Protein AF-A0A3C1FNJ9-F1 (afdb_monomer_lite)

pLDDT: mean 80.09, std 10.72, range [46.97, 94.06]

Radius of gyration: 18.0 Å; chains: 1; bounding box: 46×38×54 Å

Structure (mmCIF, N/CA/C/O backbone):
data_AF-A0A3C1FNJ9-F1
#
_entry.id   AF-A0A3C1FNJ9-F1
#
loop_
_atom_site.group_PDB
_atom_site.id
_atom_site.type_symbol
_atom_site.label_atom_id
_atom_site.label_alt_id
_atom_site.label_comp_id
_atom_site.label_asym_id
_atom_site.label_entity_id
_atom_site.label_seq_id
_atom_site.pdbx_PDB_ins_code
_atom_site.Cartn_x
_atom_site.Cartn_y
_atom_site.Cartn_z
_atom_site.occupancy
_atom_site.B_iso_or_equiv
_atom_site.auth_seq_id
_atom_site.auth_comp_id
_atom_site.auth_asym_id
_atom_site.auth_atom_id
_atom_site.pdbx_PDB_model_num
ATOM 1 N N . ASP A 1 1 ? 13.141 11.081 -22.557 1.00 70.12 1 ASP A N 1
ATOM 2 C CA . ASP A 1 1 ? 14.450 10.919 -21.902 1.00 70.12 1 ASP A CA 1
ATOM 3 C C . ASP A 1 1 ? 14.403 9.654 -21.043 1.00 70.12 1 ASP A C 1
ATOM 5 O O . ASP A 1 1 ? 13.580 9.603 -20.128 1.00 70.12 1 ASP A O 1
ATOM 9 N N . PRO A 1 2 ? 15.167 8.597 -21.376 1.00 74.94 2 PRO A N 1
ATOM 10 C CA . PRO A 1 2 ? 15.097 7.302 -20.689 1.00 74.94 2 PRO A CA 1
ATOM 11 C C . PRO A 1 2 ? 15.441 7.380 -19.192 1.00 74.94 2 PRO A C 1
ATOM 13 O O . PRO A 1 2 ? 14.925 6.586 -18.405 1.00 74.94 2 PRO A O 1
ATOM 16 N N . ALA A 1 3 ? 16.253 8.355 -18.766 1.00 77.62 3 ALA A N 1
ATOM 17 C CA . ALA A 1 3 ? 16.562 8.561 -17.350 1.00 77.62 3 ALA A CA 1
ATOM 18 C C . ALA A 1 3 ? 15.344 9.073 -16.560 1.00 77.62 3 ALA A C 1
ATOM 20 O O . ALA A 1 3 ? 15.043 8.562 -15.481 1.00 77.62 3 ALA A O 1
ATOM 21 N N . LEU A 1 4 ? 14.601 10.029 -17.129 1.00 80.44 4 LEU A N 1
ATOM 22 C CA . LEU A 1 4 ? 13.377 10.570 -16.531 1.00 80.44 4 LEU A CA 1
ATOM 23 C C . LEU A 1 4 ? 12.294 9.490 -16.397 1.00 80.44 4 LEU A C 1
ATOM 25 O O . LEU A 1 4 ? 11.646 9.380 -15.360 1.00 80.44 4 LEU A O 1
ATOM 29 N N . GLN A 1 5 ? 12.132 8.655 -17.424 1.00 78.00 5 GLN A N 1
ATOM 30 C CA . GLN A 1 5 ? 11.171 7.549 -17.415 1.00 78.00 5 GLN A CA 1
ATOM 31 C C . GLN A 1 5 ? 11.453 6.550 -16.285 1.00 78.00 5 GLN A C 1
ATOM 33 O O . GLN A 1 5 ? 10.527 6.157 -15.577 1.00 78.00 5 GLN A O 1
ATOM 38 N N . ARG A 1 6 ? 12.723 6.182 -16.069 1.00 76.31 6 ARG A N 1
ATOM 39 C CA . ARG A 1 6 ? 13.130 5.282 -14.977 1.00 76.31 6 ARG A CA 1
ATOM 40 C C . ARG A 1 6 ? 12.857 5.877 -13.595 1.00 76.31 6 ARG A C 1
ATOM 42 O O . ARG A 1 6 ? 12.367 5.171 -12.721 1.00 76.31 6 ARG A O 1
ATOM 49 N N . GLN A 1 7 ? 13.121 7.169 -13.398 1.00 80.12 7 GLN A N 1
ATOM 50 C CA . GLN A 1 7 ? 12.848 7.841 -12.120 1.00 80.12 7 GLN A CA 1
ATOM 51 C C . GLN A 1 7 ? 11.350 7.879 -11.799 1.00 80.12 7 GLN A C 1
ATOM 53 O O . GLN A 1 7 ? 10.950 7.559 -10.681 1.00 80.12 7 GLN A O 1
ATOM 58 N N . LEU A 1 8 ? 10.518 8.223 -12.786 1.00 83.62 8 LEU A N 1
ATOM 59 C CA . LEU A 1 8 ? 9.063 8.263 -12.622 1.00 83.62 8 LEU A CA 1
ATOM 60 C C . LEU A 1 8 ? 8.483 6.868 -12.364 1.00 83.62 8 LEU A C 1
ATOM 62 O O . LEU A 1 8 ? 7.638 6.712 -11.484 1.00 83.62 8 LEU A O 1
ATOM 66 N N . ALA A 1 9 ? 8.963 5.855 -13.090 1.00 80.31 9 ALA A N 1
ATOM 67 C CA . ALA A 1 9 ? 8.566 4.469 -12.881 1.00 80.31 9 ALA A CA 1
ATOM 68 C C . ALA A 1 9 ? 8.946 3.978 -11.479 1.00 80.31 9 ALA A C 1
ATOM 70 O O . ALA A 1 9 ? 8.095 3.452 -10.770 1.00 80.31 9 ALA A O 1
ATOM 71 N N . GLY A 1 10 ? 10.187 4.218 -11.047 1.00 78.81 10 GLY A N 1
ATOM 72 C CA . GLY A 1 10 ? 10.652 3.839 -9.714 1.00 78.81 10 GLY A CA 1
ATOM 73 C C . GLY A 1 10 ? 9.863 4.518 -8.594 1.00 78.81 10 GLY A C 1
ATOM 74 O O . GLY A 1 10 ? 9.486 3.860 -7.630 1.00 78.81 10 GLY A O 1
ATOM 75 N N . LEU A 1 11 ? 9.548 5.810 -8.736 1.00 85.25 11 LEU A N 1
ATOM 76 C CA . LEU A 1 11 ? 8.750 6.539 -7.747 1.00 85.25 11 LEU A CA 1
ATOM 77 C C . LEU A 1 11 ? 7.309 6.016 -7.682 1.00 85.25 11 LEU A C 1
ATOM 79 O O . LEU A 1 11 ? 6.781 5.805 -6.592 1.00 85.25 11 LEU A O 1
ATOM 83 N N . PHE A 1 12 ? 6.685 5.760 -8.833 1.00 83.19 12 PHE A N 1
ATOM 84 C CA . PHE A 1 12 ? 5.351 5.165 -8.891 1.00 83.19 12 PHE A CA 1
ATOM 85 C C . PHE A 1 12 ? 5.319 3.773 -8.245 1.00 83.19 12 PHE A C 1
ATOM 87 O O . PHE A 1 12 ? 4.483 3.517 -7.378 1.00 83.19 12 PHE A O 1
ATOM 94 N N . VAL A 1 13 ? 6.262 2.899 -8.612 1.00 81.69 13 VAL A N 1
ATOM 95 C CA . VAL A 1 13 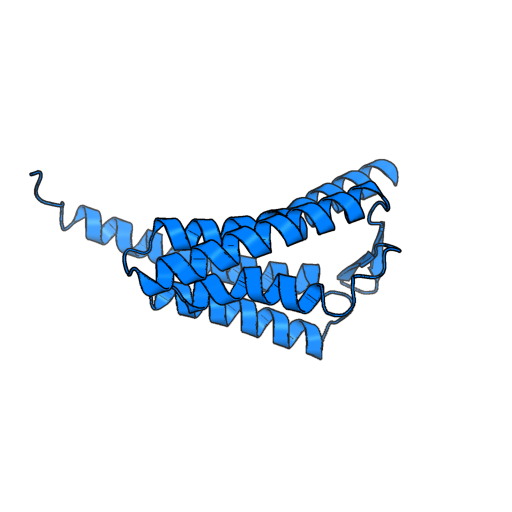? 6.356 1.535 -8.075 1.00 81.69 13 VAL A CA 1
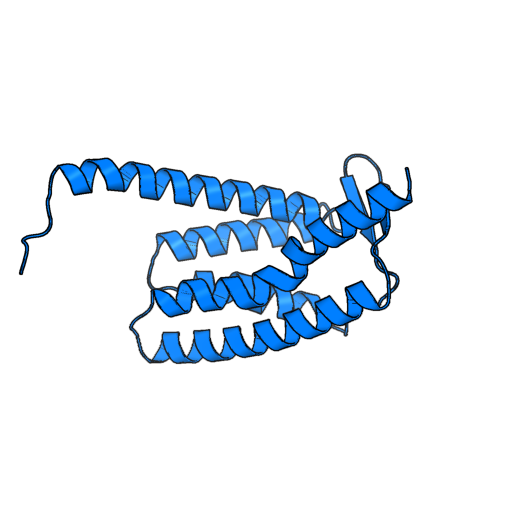ATOM 96 C C . VAL A 1 13 ? 6.675 1.548 -6.582 1.00 81.69 13 VAL A C 1
ATOM 98 O O . VAL A 1 13 ? 6.098 0.766 -5.840 1.00 81.69 13 VAL A O 1
ATOM 101 N N . PHE A 1 14 ? 7.496 2.480 -6.094 1.00 86.31 14 PHE A N 1
ATOM 102 C CA . PHE A 1 14 ? 7.722 2.648 -4.657 1.00 86.31 14 PHE A CA 1
ATOM 103 C C . PHE A 1 14 ? 6.408 2.891 -3.899 1.00 86.31 14 PHE A C 1
ATOM 105 O O . PHE A 1 14 ? 6.122 2.219 -2.906 1.00 86.31 14 PHE A O 1
ATOM 112 N N . PHE A 1 15 ? 5.567 3.808 -4.381 1.00 85.19 15 PHE A N 1
ATOM 113 C CA . PHE A 1 15 ? 4.266 4.041 -3.755 1.00 85.19 15 PHE A CA 1
ATOM 114 C C . PHE A 1 15 ? 3.310 2.860 -3.928 1.00 85.19 15 PHE A C 1
ATOM 116 O O . PHE A 1 15 ? 2.532 2.590 -3.019 1.00 85.19 15 PHE A O 1
ATOM 123 N N . ALA A 1 16 ? 3.358 2.145 -5.050 1.00 82.38 16 ALA A N 1
ATOM 124 C CA . ALA A 1 16 ? 2.492 0.996 -5.294 1.00 82.38 16 ALA A CA 1
ATOM 125 C C . ALA A 1 16 ? 2.889 -0.236 -4.455 1.00 82.38 16 ALA A C 1
ATOM 127 O O . ALA A 1 16 ? 2.040 -0.870 -3.834 1.00 82.38 16 ALA A O 1
ATOM 128 N N . GLU A 1 17 ? 4.174 -0.567 -4.383 1.00 80.94 17 GLU A N 1
ATOM 129 C CA . GLU A 1 17 ? 4.667 -1.826 -3.818 1.00 80.94 17 GLU A CA 1
ATOM 130 C C . GLU A 1 17 ? 5.235 -1.667 -2.402 1.00 80.94 17 GLU A C 1
ATOM 132 O O . GLU A 1 17 ? 4.973 -2.494 -1.533 1.00 80.94 17 GLU A O 1
ATOM 137 N N . VAL A 1 18 ? 5.976 -0.594 -2.117 1.00 87.06 18 VAL A N 1
ATOM 138 C CA . VAL A 1 18 ? 6.648 -0.433 -0.815 1.00 87.06 18 VAL A CA 1
ATOM 139 C C . VAL A 1 18 ? 5.715 0.183 0.217 1.00 87.06 18 VAL A C 1
ATOM 141 O O . VAL A 1 18 ? 5.693 -0.248 1.367 1.00 87.06 18 VAL A O 1
ATOM 144 N N . PHE A 1 19 ? 4.930 1.188 -0.160 1.00 89.81 19 PHE A N 1
ATOM 145 C CA . PHE A 1 19 ? 4.146 1.955 0.808 1.00 89.81 19 PHE A CA 1
ATOM 146 C C . PHE A 1 19 ? 2.933 1.182 1.359 1.00 89.81 19 PHE A C 1
ATOM 148 O O . PHE A 1 19 ? 2.715 1.135 2.573 1.00 89.81 19 PHE A O 1
ATOM 155 N N . TRP A 1 20 ? 2.149 0.543 0.487 1.00 87.44 20 TRP A N 1
ATOM 156 C CA . TRP A 1 20 ? 0.855 -0.048 0.851 1.00 87.44 20 TRP A CA 1
ATOM 157 C C . TRP A 1 20 ? 0.888 -1.195 1.872 1.00 87.44 20 TRP A C 1
ATOM 159 O O . TRP A 1 20 ? 0.034 -1.171 2.763 1.00 87.44 20 TRP A O 1
ATOM 169 N N . PRO A 1 21 ? 1.820 -2.171 1.819 1.00 88.25 21 PRO A N 1
ATOM 170 C CA . PRO A 1 21 ? 1.825 -3.312 2.742 1.00 88.25 21 PRO A CA 1
ATOM 171 C C . PRO A 1 21 ? 1.910 -2.911 4.207 1.00 88.25 21 PRO A C 1
ATOM 173 O O . PRO A 1 21 ? 1.345 -3.585 5.058 1.00 88.25 21 PRO A O 1
ATOM 176 N N . THR A 1 22 ? 2.594 -1.804 4.497 1.00 91.19 22 THR A N 1
ATOM 177 C CA . THR A 1 22 ? 2.704 -1.258 5.852 1.00 91.19 22 THR A CA 1
ATOM 178 C C . THR A 1 22 ? 1.591 -0.251 6.141 1.00 91.19 22 THR A C 1
ATOM 180 O O . THR A 1 22 ? 0.995 -0.275 7.217 1.00 91.19 22 THR A O 1
ATOM 183 N N . ALA A 1 23 ? 1.282 0.630 5.185 1.00 90.75 23 ALA A N 1
ATOM 184 C CA . ALA A 1 23 ? 0.317 1.707 5.391 1.00 90.75 23 ALA A CA 1
ATOM 185 C C . ALA A 1 23 ? -1.122 1.198 5.582 1.00 90.75 23 ALA A C 1
ATOM 187 O O . ALA A 1 23 ? -1.830 1.704 6.451 1.00 90.75 23 ALA A O 1
ATOM 188 N N . ALA A 1 24 ? -1.552 0.191 4.813 1.00 90.25 24 ALA A N 1
ATOM 189 C CA . ALA A 1 24 ? -2.903 -0.366 4.896 1.00 90.25 24 ALA A CA 1
ATOM 190 C C . ALA A 1 24 ? -3.238 -0.944 6.287 1.00 90.25 24 ALA A C 1
ATOM 192 O O . ALA A 1 24 ? -4.217 -0.492 6.890 1.00 90.25 24 ALA A O 1
ATOM 193 N N . PRO A 1 25 ? -2.453 -1.883 6.856 1.00 91.62 25 PRO A N 1
ATOM 194 C CA . PRO A 1 25 ? -2.742 -2.414 8.184 1.00 91.62 25 PRO A CA 1
ATOM 195 C C . PRO A 1 25 ? -2.613 -1.372 9.286 1.00 91.62 25 PRO A C 1
ATOM 197 O O . PRO A 1 25 ? -3.450 -1.355 10.187 1.00 91.62 25 PRO A O 1
ATOM 200 N N . LEU A 1 26 ? -1.643 -0.461 9.185 1.00 92.44 26 LEU A N 1
ATOM 201 C CA . LEU A 1 26 ? -1.462 0.608 10.160 1.00 92.44 26 LEU A CA 1
ATOM 202 C C . LEU A 1 26 ? -2.655 1.575 10.179 1.00 92.44 26 LEU A C 1
ATOM 204 O O . LEU A 1 26 ? -3.121 1.949 11.254 1.00 92.44 26 LEU A O 1
ATOM 208 N N . ALA A 1 27 ? -3.201 1.933 9.014 1.00 91.38 27 ALA A N 1
ATOM 209 C CA . ALA A 1 27 ? -4.380 2.792 8.923 1.00 91.38 27 ALA 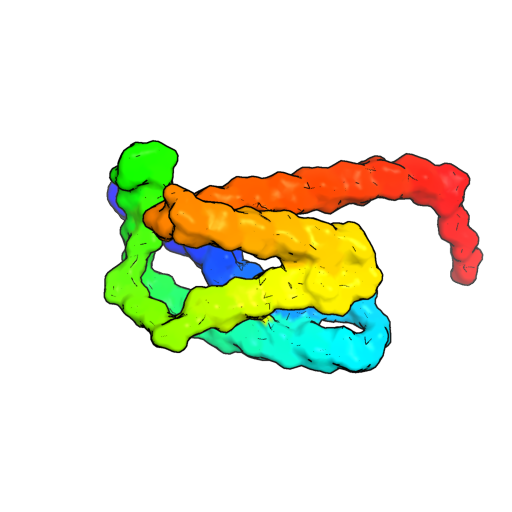A CA 1
ATOM 210 C C . ALA A 1 27 ? -5.603 2.171 9.615 1.00 91.38 27 ALA A C 1
ATOM 212 O O . ALA A 1 27 ? -6.302 2.859 10.358 1.00 91.38 27 ALA A O 1
ATOM 213 N N . ILE A 1 28 ? -5.843 0.869 9.418 1.00 91.75 28 ILE A N 1
ATOM 214 C CA . ILE A 1 28 ? -6.971 0.183 10.062 1.00 91.75 28 ILE A CA 1
ATOM 215 C C . ILE A 1 28 ? -6.717 -0.021 11.556 1.00 91.75 28 ILE A C 1
ATOM 217 O O . ILE A 1 28 ? -7.625 0.186 12.361 1.00 91.75 28 ILE A O 1
ATOM 221 N N . LEU A 1 29 ? -5.484 -0.355 11.941 1.00 92.06 29 LEU A N 1
ATOM 222 C CA . LEU A 1 29 ? -5.085 -0.530 13.337 1.00 92.06 29 LEU A CA 1
ATOM 223 C C . LEU A 1 29 ? -5.408 0.706 14.187 1.00 92.06 29 LEU A C 1
ATOM 225 O O . LEU A 1 29 ? -5.898 0.560 15.301 1.00 92.06 29 LEU A O 1
ATOM 229 N N . LEU A 1 30 ? -5.194 1.911 13.650 1.00 90.31 30 LEU A N 1
ATOM 230 C CA . LEU A 1 30 ? -5.492 3.173 14.342 1.00 90.31 30 LEU A CA 1
ATOM 231 C C . LEU A 1 30 ? -6.993 3.428 14.558 1.00 90.31 30 LEU A C 1
ATOM 233 O O . LEU A 1 30 ? -7.356 4.263 15.383 1.00 90.31 30 LEU A O 1
ATOM 237 N N . THR A 1 31 ? -7.862 2.738 13.819 1.00 88.62 31 THR A N 1
ATOM 238 C CA . THR A 1 31 ? -9.324 2.887 13.926 1.00 88.62 31 THR A CA 1
ATOM 239 C C . THR A 1 31 ? -9.989 1.815 14.782 1.00 88.62 31 THR A C 1
ATOM 241 O O . THR A 1 31 ? -11.150 1.968 15.156 1.00 88.62 31 THR A O 1
ATOM 244 N N . GLU A 1 32 ? -9.278 0.733 15.092 1.00 89.94 32 GLU A N 1
ATOM 245 C CA . GLU A 1 32 ? -9.861 -0.453 15.707 1.00 89.94 32 GLU A CA 1
ATOM 246 C C . GLU A 1 32 ? -9.622 -0.489 17.222 1.00 89.94 32 GLU A C 1
ATOM 248 O O . GLU A 1 32 ? -8.527 -0.213 17.708 1.00 89.94 32 GLU A O 1
ATOM 253 N N . THR A 1 33 ? -10.651 -0.867 17.981 1.00 87.94 33 THR A N 1
ATOM 254 C CA . THR A 1 33 ? -10.599 -0.960 19.451 1.00 87.94 33 THR A CA 1
ATOM 255 C C . THR A 1 33 ? -10.611 -2.401 19.959 1.00 87.94 33 THR A C 1
ATOM 257 O O . THR A 1 33 ? -10.146 -2.677 21.066 1.00 87.94 33 THR A O 1
ATOM 260 N N . GLU A 1 34 ? -11.122 -3.338 19.158 1.00 91.75 34 GLU A N 1
ATOM 261 C CA . GLU A 1 34 ? -11.279 -4.738 19.543 1.00 91.75 34 GLU A CA 1
ATOM 262 C C . GLU A 1 34 ? -9.931 -5.458 19.657 1.00 91.75 34 GLU A C 1
ATOM 264 O O . GLU A 1 34 ? -9.173 -5.573 18.691 1.00 91.75 34 GLU A O 1
ATOM 269 N N . ARG A 1 35 ? -9.650 -6.024 20.838 1.00 89.81 35 ARG A N 1
ATOM 270 C CA . ARG A 1 35 ? -8.323 -6.563 21.191 1.00 89.81 35 ARG A CA 1
ATOM 271 C C . ARG A 1 35 ? -7.829 -7.659 20.242 1.00 89.81 35 ARG A C 1
ATOM 273 O O . ARG A 1 35 ? -6.636 -7.712 19.956 1.00 89.81 35 ARG A O 1
ATOM 280 N N . TYR A 1 36 ? -8.723 -8.517 19.745 1.00 91.81 36 TYR A N 1
ATOM 281 C CA . TYR A 1 36 ? -8.349 -9.585 18.810 1.00 91.81 36 TYR A CA 1
ATOM 282 C C . TYR A 1 36 ? -7.977 -9.041 17.421 1.00 91.81 36 TYR A C 1
ATOM 284 O O . TYR A 1 36 ? -7.027 -9.523 16.806 1.00 91.81 36 TYR A O 1
ATOM 292 N N . ARG A 1 37 ? -8.683 -8.007 16.939 1.00 91.25 37 ARG A N 1
ATOM 293 C CA . ARG A 1 37 ? -8.404 -7.371 15.643 1.00 91.25 37 ARG A CA 1
ATOM 294 C C . ARG A 1 37 ? -7.145 -6.535 15.701 1.00 91.25 37 ARG A C 1
ATOM 296 O O . ARG A 1 37 ? -6.344 -6.611 14.781 1.00 91.25 37 ARG A O 1
ATOM 303 N N . VAL A 1 38 ? -6.942 -5.805 16.796 1.00 92.50 38 VAL A N 1
ATOM 304 C CA . VAL A 1 38 ? -5.708 -5.055 17.057 1.00 92.50 38 VAL A CA 1
ATOM 305 C C . VAL A 1 38 ? -4.496 -5.984 16.979 1.00 92.50 38 VAL A C 1
ATOM 307 O O . VAL A 1 38 ? -3.558 -5.685 16.246 1.00 92.50 38 VAL A O 1
ATOM 310 N N . TRP A 1 39 ? -4.539 -7.148 17.637 1.00 94.06 39 TRP A N 1
ATOM 311 C CA . TRP A 1 39 ? -3.460 -8.141 17.545 1.00 94.06 39 TRP A CA 1
ATOM 312 C C . TRP A 1 39 ? -3.235 -8.640 16.112 1.00 94.06 39 TRP A C 1
ATOM 314 O O . TRP A 1 39 ? -2.103 -8.631 15.633 1.00 94.06 39 TRP A O 1
ATOM 324 N N . ALA A 1 40 ? -4.297 -9.025 15.399 1.00 93.06 40 ALA A N 1
ATOM 325 C CA . ALA A 1 40 ? -4.183 -9.464 14.007 1.00 93.06 40 ALA A CA 1
ATOM 326 C C . ALA A 1 40 ? -3.581 -8.367 13.105 1.00 93.06 40 ALA A C 1
ATOM 328 O O . ALA A 1 40 ? -2.640 -8.616 12.352 1.00 93.06 40 ALA A O 1
ATOM 329 N N . LEU A 1 41 ? -4.053 -7.127 13.229 1.00 92.69 41 LEU A N 1
ATOM 330 C CA . LEU A 1 41 ? -3.576 -5.977 12.460 1.00 92.69 41 LEU A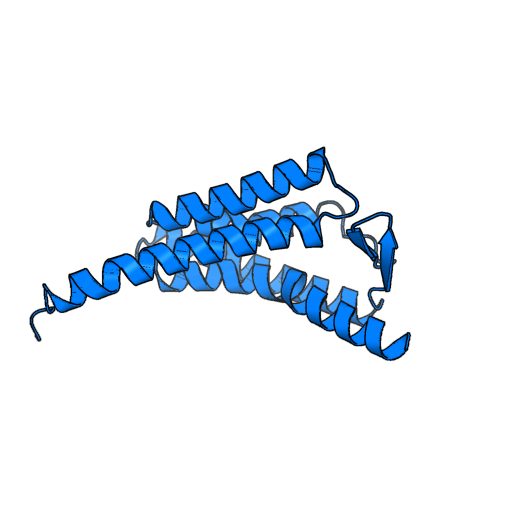 CA 1
ATOM 331 C C . LEU A 1 41 ? -2.130 -5.596 12.804 1.00 92.69 41 LEU A C 1
ATOM 333 O O . LEU A 1 41 ? -1.377 -5.221 11.909 1.00 92.69 41 LEU A O 1
ATOM 337 N N . GLN A 1 42 ? -1.699 -5.749 14.059 1.00 92.56 42 GLN A N 1
ATOM 338 C CA . GLN A 1 42 ? -0.295 -5.581 14.450 1.00 92.56 42 GLN A CA 1
ATOM 339 C C . GLN A 1 42 ? 0.604 -6.612 13.763 1.00 92.56 42 GLN A C 1
ATOM 341 O O . GLN A 1 42 ? 1.636 -6.241 13.203 1.00 92.56 42 GLN A O 1
ATOM 346 N N . THR A 1 43 ? 0.196 -7.887 13.741 1.00 93.50 43 THR A N 1
ATOM 347 C CA . THR A 1 43 ? 0.963 -8.930 13.037 1.00 93.50 43 THR A CA 1
ATOM 348 C C . THR A 1 43 ? 1.041 -8.663 11.535 1.00 93.50 43 THR A C 1
ATOM 350 O O . THR A 1 43 ? 2.118 -8.772 10.953 1.00 93.50 43 THR A O 1
ATOM 353 N N . LEU A 1 44 ? -0.061 -8.215 10.920 1.00 92.25 44 LEU A N 1
ATOM 354 C CA . LEU A 1 44 ? -0.093 -7.818 9.511 1.00 92.25 44 LEU A CA 1
ATOM 355 C C . LEU A 1 44 ? 0.770 -6.584 9.240 1.00 92.25 44 LEU A C 1
ATOM 357 O O . LEU A 1 44 ? 1.438 -6.539 8.218 1.00 92.25 44 LEU A O 1
ATOM 361 N N . THR A 1 45 ? 0.813 -5.618 10.159 1.00 92.12 45 THR A N 1
ATOM 362 C CA . THR A 1 45 ? 1.679 -4.435 10.037 1.00 92.12 45 THR A CA 1
ATOM 363 C C . THR A 1 45 ? 3.151 -4.830 10.056 1.00 92.12 45 THR A C 1
ATOM 365 O O . THR A 1 45 ? 3.925 -4.339 9.241 1.00 92.12 45 THR A O 1
ATOM 368 N N . LEU A 1 46 ? 3.545 -5.745 10.947 1.00 94.06 46 LEU A N 1
ATOM 369 C CA . LEU A 1 46 ? 4.924 -6.228 11.018 1.00 94.06 46 LEU A CA 1
ATOM 370 C C . LEU A 1 46 ? 5.312 -7.018 9.758 1.00 94.06 46 LEU A C 1
ATOM 372 O O . LEU A 1 46 ? 6.369 -6.774 9.181 1.00 94.06 46 LEU A O 1
ATOM 376 N N . MET A 1 47 ? 4.441 -7.921 9.301 1.00 92.12 47 MET A N 1
ATOM 377 C CA . MET A 1 47 ? 4.623 -8.662 8.045 1.00 92.12 47 MET A CA 1
ATOM 378 C C . MET A 1 47 ? 4.697 -7.718 6.837 1.00 92.12 47 MET A C 1
ATOM 380 O O . MET A 1 47 ? 5.553 -7.875 5.963 1.00 92.12 47 MET A O 1
ATOM 384 N N . GLY A 1 48 ? 3.838 -6.700 6.823 1.00 90.12 48 GLY A N 1
ATOM 385 C CA . GLY A 1 48 ? 3.824 -5.629 5.840 1.00 90.12 48 GLY A CA 1
ATOM 386 C C . GLY A 1 48 ? 5.135 -4.856 5.817 1.00 90.12 48 GLY A C 1
ATOM 387 O O . GLY A 1 48 ? 5.694 -4.671 4.745 1.00 90.12 48 GLY A O 1
ATOM 388 N N . LEU A 1 49 ? 5.684 -4.504 6.982 1.00 93.06 49 LEU A N 1
ATOM 389 C CA . LEU A 1 49 ? 6.968 -3.811 7.101 1.00 93.06 49 LEU A CA 1
ATOM 390 C C . LEU A 1 49 ? 8.126 -4.635 6.532 1.00 93.06 49 LEU A C 1
ATOM 392 O O . LEU A 1 49 ? 8.935 -4.112 5.767 1.00 93.06 49 LEU A O 1
ATOM 396 N N . VAL A 1 50 ? 8.187 -5.927 6.861 1.00 91.50 50 VAL A N 1
ATOM 397 C CA . VAL A 1 50 ? 9.197 -6.840 6.302 1.00 91.50 50 VAL A CA 1
ATOM 398 C C . VAL A 1 50 ? 9.063 -6.917 4.779 1.00 91.50 50 VAL A C 1
ATOM 400 O O . VAL A 1 50 ? 10.059 -6.806 4.065 1.00 91.50 50 VAL A O 1
ATOM 403 N N . THR A 1 51 ? 7.831 -7.031 4.278 1.00 87.62 51 THR A N 1
ATOM 404 C CA . THR A 1 51 ? 7.535 -7.067 2.837 1.00 87.62 51 THR A CA 1
ATOM 405 C C . THR A 1 51 ? 7.935 -5.757 2.149 1.00 87.62 51 THR A C 1
ATOM 407 O O . THR A 1 51 ? 8.592 -5.783 1.113 1.00 87.62 51 THR A O 1
ATOM 410 N N . SER A 1 52 ? 7.619 -4.606 2.747 1.00 89.12 52 SER A N 1
ATOM 411 C CA . SER A 1 52 ? 8.002 -3.278 2.259 1.00 89.12 52 SER A CA 1
ATOM 412 C C . SER A 1 52 ? 9.521 -3.122 2.165 1.00 89.12 52 SER A C 1
ATOM 414 O O . SER A 1 52 ? 10.023 -2.643 1.150 1.00 89.12 52 SER A O 1
ATOM 416 N N . ILE A 1 53 ? 10.266 -3.551 3.189 1.00 89.69 53 ILE A N 1
ATOM 417 C CA . ILE A 1 53 ? 11.737 -3.499 3.186 1.00 89.69 53 ILE A CA 1
ATOM 418 C C . ILE A 1 53 ? 12.299 -4.395 2.078 1.00 89.69 53 ILE A C 1
ATOM 420 O O . ILE A 1 53 ? 13.172 -3.959 1.330 1.00 89.69 53 ILE A O 1
ATOM 424 N N . TYR A 1 54 ? 11.774 -5.613 1.928 1.00 86.38 54 TYR A N 1
ATOM 425 C CA . TYR A 1 54 ? 12.189 -6.534 0.869 1.00 86.38 54 TYR A CA 1
ATOM 426 C C . TYR A 1 54 ? 11.972 -5.936 -0.535 1.00 86.38 54 TYR A C 1
ATOM 428 O O . TYR A 1 54 ? 12.894 -5.903 -1.358 1.00 86.38 54 TYR A O 1
ATOM 436 N N . LEU A 1 55 ? 10.787 -5.380 -0.793 1.00 83.25 55 LEU A N 1
ATOM 437 C CA . LEU A 1 55 ? 10.460 -4.739 -2.072 1.00 83.25 55 LEU A CA 1
ATOM 438 C C . LEU A 1 55 ? 11.328 -3.504 -2.326 1.00 83.25 55 LEU A C 1
ATOM 440 O O . LEU A 1 55 ? 11.828 -3.316 -3.433 1.00 83.25 55 LEU A O 1
ATOM 444 N N . LEU A 1 56 ? 11.606 -2.712 -1.288 1.00 85.12 56 LEU A N 1
ATOM 445 C CA . LEU A 1 56 ? 12.516 -1.575 -1.390 1.00 85.12 56 LEU A CA 1
ATOM 446 C C . LEU A 1 56 ? 13.930 -2.016 -1.781 1.00 85.12 56 LEU A C 1
ATOM 448 O O . LEU A 1 56 ? 14.530 -1.420 -2.674 1.00 85.12 56 LEU A O 1
ATOM 452 N N . THR A 1 57 ? 14.458 -3.078 -1.164 1.00 82.50 57 THR A N 1
ATOM 453 C CA . THR A 1 57 ? 15.773 -3.615 -1.547 1.00 82.50 57 THR A CA 1
ATOM 454 C C . THR A 1 57 ? 15.784 -4.136 -2.984 1.00 82.50 57 THR A C 1
ATOM 456 O O . THR A 1 57 ? 16.770 -3.933 -3.688 1.00 82.50 57 THR A O 1
ATOM 459 N N . SER A 1 58 ? 14.669 -4.704 -3.451 1.00 77.56 58 SER A N 1
ATOM 460 C CA . SER A 1 58 ? 14.513 -5.182 -4.831 1.00 77.56 58 SER A CA 1
ATOM 461 C C . SER A 1 58 ? 14.535 -4.027 -5.842 1.00 77.56 58 SER A C 1
ATOM 463 O O . SER A 1 58 ? 15.224 -4.118 -6.856 1.00 77.56 58 SER A O 1
ATOM 465 N N . ILE A 1 59 ? 13.863 -2.906 -5.540 1.00 77.31 59 ILE A N 1
ATOM 466 C CA . ILE A 1 59 ? 13.885 -1.679 -6.364 1.00 77.31 59 ILE A CA 1
ATOM 467 C C . ILE A 1 59 ? 15.295 -1.073 -6.433 1.00 77.31 59 ILE A C 1
ATOM 469 O O . ILE A 1 59 ? 15.707 -0.573 -7.480 1.00 77.31 59 ILE A O 1
ATOM 473 N N . LEU A 1 60 ? 16.042 -1.097 -5.323 1.00 79.44 60 LEU A N 1
ATOM 474 C CA . LEU A 1 60 ? 17.400 -0.545 -5.263 1.00 79.44 60 LEU A CA 1
ATOM 475 C C . LEU A 1 60 ? 18.427 -1.407 -6.012 1.00 79.44 60 LEU A C 1
ATOM 477 O O . LEU A 1 60 ? 19.389 -0.869 -6.555 1.00 79.44 60 LEU A O 1
ATOM 481 N N . GLN A 1 61 ? 18.240 -2.730 -6.032 1.00 77.44 61 GLN A N 1
ATOM 482 C CA . GLN A 1 61 ? 19.142 -3.671 -6.707 1.00 77.44 61 GLN A CA 1
ATOM 483 C C . GLN A 1 61 ? 18.885 -3.766 -8.210 1.00 77.44 61 GLN A C 1
ATOM 485 O O . GLN A 1 61 ? 19.811 -4.024 -8.978 1.00 77.44 61 GLN A O 1
ATOM 490 N N . SER A 1 62 ? 17.641 -3.589 -8.646 1.00 67.56 62 SER A N 1
ATOM 491 C CA . SER A 1 62 ? 17.271 -3.667 -10.054 1.00 67.56 62 SER A CA 1
ATOM 492 C C . SER A 1 62 ? 16.214 -2.606 -10.363 1.00 67.56 62 SER A C 1
ATOM 494 O O . SER A 1 62 ? 15.072 -2.718 -9.912 1.00 67.56 62 SER A O 1
ATOM 496 N N . PRO A 1 63 ? 16.588 -1.536 -11.091 1.00 65.81 63 PRO A N 1
ATOM 497 C CA . PRO A 1 63 ? 15.656 -0.470 -11.413 1.00 65.81 63 PRO A CA 1
ATOM 498 C C . PRO A 1 63 ? 14.550 -1.005 -12.322 1.00 65.81 63 PRO A C 1
ATOM 500 O O . PRO A 1 63 ? 14.820 -1.671 -13.319 1.00 65.81 63 PRO A O 1
ATOM 503 N N . TYR A 1 64 ? 13.305 -0.675 -11.984 1.00 67.94 64 TYR A N 1
ATOM 504 C CA . TYR A 1 64 ? 12.149 -1.039 -12.793 1.00 67.94 64 TYR A CA 1
ATOM 505 C C . TYR A 1 64 ? 12.218 -0.371 -14.168 1.00 67.94 64 TYR A C 1
ATOM 507 O O . TYR A 1 64 ? 12.350 0.853 -14.280 1.00 67.94 64 TYR A O 1
ATOM 515 N N . GLU A 1 65 ? 12.061 -1.171 -15.218 1.00 64.62 65 GLU A N 1
ATOM 516 C CA . GLU A 1 65 ? 11.892 -0.672 -16.575 1.00 64.62 65 GLU A CA 1
ATOM 517 C C . GLU A 1 65 ? 10.404 -0.661 -16.931 1.00 64.62 65 GLU A C 1
ATOM 519 O O . GLU A 1 65 ? 9.730 -1.692 -16.960 1.00 64.62 65 GLU A O 1
ATOM 524 N N . ALA A 1 66 ? 9.879 0.541 -17.182 1.00 61.56 66 ALA A N 1
ATOM 525 C CA . ALA A 1 66 ? 8.531 0.723 -17.699 1.00 61.56 66 ALA A CA 1
ATOM 526 C C . ALA A 1 66 ? 8.555 0.533 -19.217 1.00 61.56 66 ALA A C 1
ATOM 528 O O . ALA A 1 66 ? 9.121 1.361 -19.932 1.00 61.56 66 ALA A O 1
ATOM 529 N N . THR A 1 67 ? 7.937 -0.533 -19.709 1.00 65.12 67 THR A N 1
ATOM 530 C CA . THR A 1 67 ? 7.764 -0.791 -21.142 1.00 65.12 67 THR A CA 1
ATOM 531 C C . THR A 1 67 ? 6.287 -0.676 -21.497 1.00 65.12 67 THR A C 1
ATOM 533 O O . THR A 1 67 ? 5.416 -1.092 -20.738 1.00 65.12 67 THR A O 1
ATOM 536 N N . ILE A 1 68 ? 5.975 -0.045 -22.629 1.00 67.56 68 ILE A N 1
ATOM 537 C CA . ILE A 1 68 ? 4.591 0.047 -23.106 1.00 67.56 68 ILE A CA 1
ATOM 538 C C . ILE A 1 68 ? 4.319 -1.215 -23.916 1.00 67.56 68 ILE A C 1
ATOM 540 O O . ILE A 1 68 ? 4.914 -1.411 -24.975 1.00 67.56 68 ILE A O 1
ATOM 544 N N . LEU A 1 69 ? 3.435 -2.067 -23.408 1.00 66.19 69 LEU A N 1
ATOM 545 C CA . LEU A 1 69 ? 3.038 -3.318 -24.042 1.00 66.19 69 LEU A CA 1
ATOM 546 C C . LEU A 1 69 ? 1.542 -3.211 -24.360 1.00 66.19 69 LEU A C 1
ATOM 548 O O . LEU A 1 69 ? 0.688 -3.228 -23.472 1.00 66.19 69 LEU A O 1
ATOM 552 N N . GLY A 1 70 ? 1.228 -2.993 -25.641 1.00 68.44 70 GLY A N 1
ATOM 553 C CA . GLY A 1 70 ? -0.133 -2.712 -26.106 1.00 68.44 70 GLY A CA 1
ATOM 554 C C . GLY A 1 70 ? -0.670 -1.365 -25.599 1.00 68.44 70 GLY A C 1
ATOM 555 O O . GLY A 1 70 ? -0.098 -0.317 -25.893 1.00 68.44 70 GLY A O 1
ATOM 556 N N . HIS A 1 71 ? -1.775 -1.398 -24.845 1.00 63.03 71 HIS A N 1
ATOM 557 C CA . HIS A 1 71 ? -2.422 -0.225 -24.228 1.00 63.03 71 HIS A CA 1
ATOM 558 C C . HIS A 1 71 ? -2.114 -0.074 -22.724 1.00 63.03 71 HIS A C 1
ATOM 560 O O . HIS A 1 71 ? -2.750 0.729 -22.042 1.00 63.03 71 HIS A O 1
ATOM 566 N N . SER A 1 72 ? -1.155 -0.841 -22.197 1.00 56.50 72 SER A N 1
ATOM 567 C CA . SER A 1 72 ? -0.795 -0.871 -20.776 1.00 56.50 72 SER A CA 1
ATOM 568 C C . SER A 1 72 ? 0.697 -0.642 -20.545 1.00 56.50 72 SER A C 1
ATOM 570 O O . SER A 1 72 ? 1.532 -0.976 -21.386 1.00 56.50 72 SER A O 1
ATOM 572 N N . ILE A 1 73 ? 1.030 -0.072 -19.385 1.00 65.12 73 ILE A N 1
ATOM 573 C CA . ILE A 1 73 ? 2.413 0.113 -18.944 1.00 65.12 73 ILE A CA 1
ATOM 574 C C . ILE A 1 73 ? 2.803 -1.116 -18.122 1.00 65.12 73 ILE A C 1
ATOM 576 O O . ILE A 1 73 ? 2.250 -1.351 -17.049 1.00 65.12 73 ILE A O 1
ATOM 580 N N . HIS A 1 74 ? 3.749 -1.891 -18.640 1.00 66.31 74 HIS A N 1
ATOM 581 C CA . HIS A 1 74 ? 4.329 -3.043 -17.970 1.00 66.31 74 HIS A CA 1
ATOM 582 C C . HIS A 1 74 ? 5.553 -2.590 -17.168 1.00 66.31 74 HIS A C 1
ATOM 584 O O . HIS A 1 74 ? 6.497 -2.022 -17.724 1.00 66.31 74 HIS A O 1
ATOM 590 N N . TYR A 1 75 ? 5.542 -2.841 -15.862 1.00 64.75 75 TYR A N 1
ATOM 591 C CA . TYR A 1 75 ? 6.668 -2.565 -14.974 1.00 64.75 75 TYR A CA 1
ATOM 592 C C . TYR A 1 75 ? 7.395 -3.878 -14.721 1.00 64.75 75 TYR A C 1
ATOM 594 O O . TYR A 1 75 ? 6.924 -4.700 -13.940 1.00 64.75 75 TYR A O 1
ATOM 602 N N . HIS A 1 76 ? 8.522 -4.087 -15.400 1.00 65.06 76 HIS A N 1
ATOM 603 C CA . HIS A 1 76 ? 9.338 -5.275 -15.185 1.00 65.06 76 HIS A CA 1
ATOM 604 C C . HIS A 1 76 ? 10.551 -4.924 -14.328 1.00 65.06 76 HIS A C 1
ATOM 606 O O . HIS A 1 76 ? 11.223 -3.911 -14.531 1.00 65.06 76 HIS A O 1
ATOM 612 N N . ASN A 1 77 ? 10.821 -5.803 -13.378 1.00 62.09 77 ASN A N 1
ATOM 613 C CA . ASN A 1 77 ? 12.079 -5.891 -12.674 1.00 62.09 77 ASN A CA 1
ATOM 614 C C . ASN A 1 77 ? 12.651 -7.274 -13.020 1.00 62.09 77 ASN A C 1
ATOM 616 O O . ASN A 1 77 ? 11.907 -8.250 -13.035 1.00 62.09 77 ASN A O 1
ATOM 620 N N . GLY A 1 78 ? 13.938 -7.374 -13.359 1.00 55.72 78 GLY A N 1
ATOM 621 C CA . GLY A 1 78 ? 14.611 -8.666 -13.578 1.00 55.72 78 GLY A CA 1
ATOM 622 C C . GLY A 1 78 ? 14.775 -9.495 -12.297 1.00 55.72 78 GLY A C 1
ATOM 623 O O . GLY A 1 78 ? 15.418 -10.539 -12.318 1.00 55.72 78 GLY A O 1
ATOM 624 N N . TYR A 1 79 ? 14.241 -9.002 -11.180 1.00 57.81 79 TYR A N 1
ATOM 625 C CA . TYR A 1 79 ? 14.223 -9.662 -9.891 1.00 57.81 79 TYR A CA 1
ATOM 626 C C . TYR A 1 79 ? 13.019 -10.596 -9.791 1.00 57.81 79 TYR A C 1
ATOM 628 O O . TYR A 1 79 ? 11.871 -10.151 -9.697 1.00 57.81 79 TYR A O 1
ATOM 636 N N . ASP A 1 80 ? 13.290 -11.898 -9.782 1.00 58.16 80 ASP A N 1
ATOM 637 C CA . ASP A 1 80 ? 12.279 -12.896 -9.464 1.00 58.16 80 ASP A CA 1
ATOM 638 C C . ASP A 1 80 ? 11.803 -12.669 -8.026 1.00 58.16 80 ASP A C 1
ATOM 640 O O . ASP A 1 80 ? 12.568 -12.770 -7.061 1.00 58.16 80 ASP A O 1
ATOM 644 N N . TYR A 1 81 ? 10.518 -12.345 -7.878 1.00 59.75 81 TYR A N 1
ATOM 645 C CA . TYR A 1 81 ? 9.861 -12.350 -6.578 1.00 59.75 81 TYR A CA 1
ATOM 646 C C . TYR A 1 81 ? 10.136 -13.688 -5.883 1.00 59.75 81 TYR A C 1
ATOM 648 O O . TYR A 1 81 ? 10.051 -14.749 -6.507 1.00 59.75 81 TYR A O 1
ATOM 656 N N . PHE A 1 82 ? 10.399 -13.657 -4.572 1.00 62.97 82 PHE A N 1
ATOM 657 C CA . PHE A 1 82 ? 10.403 -14.875 -3.759 1.00 62.97 82 PHE A CA 1
ATOM 658 C C . PHE A 1 82 ? 9.142 -15.701 -4.078 1.00 62.97 82 PHE A C 1
ATOM 660 O O . PHE A 1 82 ? 8.070 -15.099 -4.220 1.00 62.97 82 PHE A O 1
ATOM 667 N N . PRO A 1 83 ? 9.207 -17.042 -4.197 1.00 62.53 83 PRO A N 1
ATOM 668 C CA . PRO A 1 83 ? 8.026 -17.843 -4.494 1.00 62.53 83 PRO A CA 1
ATOM 669 C C . PRO A 1 83 ? 6.907 -17.510 -3.496 1.00 62.53 83 PRO A C 1
ATOM 671 O O . PRO A 1 83 ? 7.077 -17.659 -2.286 1.00 62.53 83 PRO A O 1
ATOM 674 N N . ASN A 1 84 ? 5.771 -17.033 -4.020 1.00 68.44 84 ASN A N 1
ATOM 675 C CA . ASN A 1 84 ? 4.592 -16.541 -3.286 1.00 68.44 84 ASN A CA 1
ATOM 676 C C . ASN A 1 84 ? 4.685 -15.133 -2.653 1.00 68.44 84 ASN A C 1
ATOM 678 O O . ASN A 1 84 ? 3.768 -14.735 -1.934 1.00 68.44 84 ASN A O 1
ATOM 682 N N . GLY A 1 85 ? 5.718 -14.336 -2.939 1.00 73.44 85 GLY A N 1
ATOM 683 C CA . GLY A 1 85 ? 5.866 -12.970 -2.412 1.00 73.44 85 GLY A CA 1
ATOM 684 C C . GLY A 1 85 ? 4.691 -12.048 -2.763 1.00 73.44 85 GLY A C 1
ATOM 685 O O . GLY A 1 85 ? 4.223 -11.289 -1.916 1.00 73.44 85 GLY A O 1
ATOM 686 N N . GLN A 1 86 ? 4.132 -12.192 -3.969 1.00 76.50 86 GLN A N 1
ATOM 687 C CA . GLN A 1 86 ? 2.912 -11.485 -4.379 1.00 76.50 86 GLN A CA 1
ATOM 688 C C . GLN A 1 86 ? 1.702 -11.839 -3.503 1.00 76.50 86 GLN A C 1
ATOM 690 O O . GLN A 1 86 ? 0.918 -10.958 -3.163 1.00 76.50 86 GLN A O 1
ATOM 695 N N . ILE A 1 87 ? 1.563 -13.101 -3.081 1.00 82.88 87 ILE A N 1
ATOM 696 C CA . ILE A 1 87 ? 0.464 -13.521 -2.201 1.00 82.88 87 ILE A CA 1
ATOM 697 C C . ILE A 1 87 ? 0.611 -12.839 -0.842 1.00 82.88 87 ILE A C 1
ATOM 699 O O . ILE A 1 87 ? -0.349 -12.262 -0.341 1.00 82.88 87 ILE A O 1
ATOM 703 N N . VAL A 1 88 ? 1.815 -12.846 -0.263 1.00 84.38 88 VAL A N 1
ATOM 704 C CA . VAL A 1 88 ? 2.082 -12.181 1.025 1.00 84.38 88 VAL A CA 1
ATOM 705 C C . VAL A 1 88 ? 1.769 -10.689 0.940 1.00 84.38 88 VAL A C 1
ATOM 707 O O . VAL A 1 88 ? 1.094 -10.150 1.817 1.00 84.38 88 VAL A O 1
ATOM 710 N N . TYR A 1 89 ? 2.192 -10.040 -0.144 1.00 86.31 89 TYR A N 1
ATOM 711 C CA . TYR A 1 89 ? 1.903 -8.637 -0.413 1.00 86.31 89 TYR A CA 1
ATOM 712 C C . TYR A 1 89 ? 0.389 -8.356 -0.486 1.00 86.31 89 TYR A C 1
ATOM 714 O O . TYR A 1 89 ? -0.112 -7.462 0.203 1.00 86.31 89 TYR A O 1
ATOM 722 N N . VAL A 1 90 ? -0.370 -9.146 -1.254 1.00 85.88 90 VAL A N 1
ATOM 723 C CA . VAL A 1 90 ? -1.832 -8.993 -1.380 1.00 85.88 90 VAL A CA 1
ATOM 724 C C . VAL A 1 90 ? -2.520 -9.231 -0.043 1.00 85.88 90 VAL A C 1
ATOM 726 O O . VAL A 1 90 ? -3.422 -8.489 0.332 1.00 85.88 90 VAL A O 1
ATOM 729 N N . LEU A 1 91 ? -2.085 -10.235 0.717 1.00 87.94 91 LEU A N 1
ATOM 730 C CA . LEU A 1 91 ? -2.646 -10.507 2.036 1.00 87.94 91 LEU A CA 1
ATOM 731 C C . LEU A 1 91 ? -2.397 -9.335 2.992 1.00 87.94 91 LEU A C 1
ATOM 733 O O . LEU A 1 91 ? -3.334 -8.893 3.650 1.00 87.94 91 LEU A O 1
ATOM 737 N N . CYS A 1 92 ? -1.183 -8.781 3.028 1.00 87.88 92 CYS A N 1
ATOM 738 C CA . CYS A 1 92 ? -0.862 -7.640 3.889 1.00 87.88 92 CYS A CA 1
ATOM 739 C C . CYS A 1 92 ? -1.603 -6.360 3.483 1.00 87.88 92 CYS A C 1
ATOM 741 O O . CYS A 1 92 ? -1.901 -5.537 4.342 1.00 87.88 92 CYS A O 1
ATOM 743 N N . THR A 1 93 ? -1.926 -6.188 2.201 1.00 86.94 93 THR A N 1
ATOM 744 C CA . THR A 1 93 ? -2.640 -5.002 1.709 1.00 86.94 93 THR A CA 1
ATOM 745 C C . THR A 1 93 ? -4.156 -5.135 1.816 1.00 86.94 93 THR A C 1
ATOM 747 O O . THR A 1 93 ? -4.812 -4.170 2.185 1.00 86.94 93 THR A O 1
ATOM 750 N N . VAL A 1 94 ? -4.732 -6.311 1.551 1.00 90.00 94 VAL A N 1
ATOM 751 C CA . VAL A 1 94 ? -6.188 -6.522 1.477 1.00 90.00 94 VAL A CA 1
ATOM 752 C C . VAL A 1 94 ? -6.795 -6.994 2.797 1.00 90.00 94 VAL A C 1
ATOM 754 O O . VAL A 1 94 ? -7.834 -6.468 3.207 1.00 90.00 94 VAL A O 1
ATOM 757 N N . LEU A 1 95 ? -6.180 -7.971 3.480 1.00 90.56 95 LEU A N 1
ATOM 758 C CA . LEU A 1 95 ? -6.747 -8.534 4.714 1.00 90.56 95 LEU A CA 1
ATOM 759 C C . LEU A 1 95 ? -7.045 -7.484 5.789 1.00 90.56 95 LEU A C 1
ATOM 761 O O . LEU A 1 95 ? -8.079 -7.627 6.444 1.00 90.56 95 LEU A O 1
ATOM 765 N N . PRO A 1 96 ? -6.231 -6.428 5.992 1.00 90.31 96 PRO A N 1
ATOM 766 C CA . PRO A 1 96 ? -6.541 -5.439 7.014 1.00 90.31 96 PRO A CA 1
ATOM 767 C C . PRO A 1 96 ? -7.880 -4.742 6.795 1.00 90.31 96 PRO A C 1
ATOM 769 O O . PRO A 1 96 ? -8.633 -4.548 7.747 1.00 90.31 96 PRO A O 1
ATOM 772 N N . PHE A 1 97 ? -8.216 -4.420 5.543 1.00 89.31 97 PHE A N 1
ATOM 773 C CA . PHE A 1 97 ? -9.499 -3.804 5.210 1.00 89.31 97 PHE A CA 1
ATOM 774 C C . PHE A 1 97 ? -10.671 -4.749 5.498 1.00 89.31 97 PHE A C 1
ATOM 776 O O . PHE A 1 97 ? -11.704 -4.310 6.001 1.00 89.31 97 PHE A O 1
ATOM 783 N N . LEU A 1 98 ? -10.500 -6.049 5.238 1.00 88.69 98 LEU A N 1
ATOM 784 C CA . LEU A 1 98 ? -11.513 -7.071 5.519 1.00 88.69 98 LEU A CA 1
ATOM 785 C C . LEU A 1 98 ? -11.670 -7.356 7.023 1.00 88.69 98 LEU A C 1
ATOM 787 O O . LEU A 1 98 ? -12.769 -7.674 7.474 1.00 88.69 98 LEU A O 1
ATOM 791 N N . LEU A 1 99 ? -10.596 -7.220 7.804 1.00 90.00 99 LEU A N 1
ATOM 792 C CA . LEU A 1 99 ? -10.604 -7.405 9.260 1.00 90.00 99 LEU A CA 1
ATOM 793 C C . LEU A 1 99 ? -11.179 -6.210 10.033 1.00 90.00 99 LEU A C 1
ATOM 795 O O . LEU A 1 99 ? -11.483 -6.352 11.218 1.00 90.00 99 LEU A O 1
ATOM 799 N N . SER A 1 100 ? -11.335 -5.052 9.386 1.00 90.25 100 SER A N 1
ATOM 800 C CA . SER A 1 100 ? -11.895 -3.846 10.001 1.00 90.25 100 SER A CA 1
ATOM 801 C C . SER A 1 100 ? -13.308 -4.075 10.553 1.00 90.25 100 SER A C 1
ATOM 803 O O . SER A 1 100 ? -14.111 -4.800 9.965 1.00 90.25 100 SER A O 1
ATOM 805 N N . SER A 1 101 ? -13.652 -3.405 11.656 1.00 88.00 101 SER A N 1
ATOM 806 C CA . SER A 1 101 ? -15.025 -3.299 12.181 1.00 88.00 101 SER A CA 1
ATOM 807 C C . SER A 1 101 ? -16.016 -2.637 11.220 1.00 88.00 101 SER A C 1
ATOM 809 O O . SER A 1 101 ? -17.217 -2.923 11.271 1.00 88.00 101 SER A O 1
ATOM 811 N N . GLY A 1 102 ? -15.545 -1.731 10.363 1.00 85.62 102 GLY A N 1
ATOM 812 C CA . GLY A 1 102 ? -16.397 -0.906 9.519 1.00 85.62 102 GLY A CA 1
ATOM 813 C C . GLY A 1 102 ? -16.861 -1.634 8.261 1.00 85.62 102 GLY A C 1
ATOM 814 O O . GLY A 1 102 ? -16.059 -1.901 7.372 1.00 85.62 102 GLY A O 1
ATOM 815 N N . ARG A 1 103 ? -18.176 -1.848 8.102 1.00 85.88 103 ARG A N 1
ATOM 816 C CA . ARG A 1 103 ? -18.761 -2.459 6.883 1.00 85.88 103 ARG A CA 1
ATOM 817 C C . ARG A 1 103 ? -18.347 -1.753 5.586 1.00 85.88 103 ARG A C 1
ATOM 819 O O . ARG A 1 103 ? -18.151 -2.401 4.566 1.00 85.88 103 ARG A O 1
ATOM 826 N N . MET A 1 104 ? -18.197 -0.427 5.623 1.00 82.75 104 MET A N 1
ATOM 827 C CA . MET A 1 104 ? -17.724 0.345 4.466 1.00 82.75 104 MET A CA 1
ATOM 828 C C . MET A 1 104 ? -16.253 0.059 4.148 1.00 82.75 104 MET A C 1
ATOM 830 O O . MET A 1 104 ? -15.901 -0.095 2.985 1.00 82.75 104 MET A O 1
ATOM 834 N N . VAL A 1 105 ? -15.406 -0.075 5.172 1.00 86.12 105 VAL A N 1
ATOM 835 C CA . VAL A 1 105 ? -13.985 -0.427 5.021 1.00 86.12 105 VAL A CA 1
ATOM 836 C C . VAL A 1 105 ? -13.830 -1.838 4.453 1.00 86.12 105 VAL A C 1
ATOM 838 O O . VAL A 1 105 ? -13.041 -2.052 3.536 1.00 86.12 105 VAL A O 1
ATOM 841 N N . GLN A 1 106 ? -14.663 -2.774 4.906 1.00 88.75 106 GLN A N 1
ATOM 842 C CA . GLN A 1 106 ? -14.721 -4.127 4.352 1.00 88.75 106 GLN A CA 1
ATOM 843 C C . GLN A 1 106 ? -15.133 -4.129 2.874 1.00 88.75 106 GLN A C 1
ATOM 845 O O . GLN A 1 106 ? -14.527 -4.837 2.072 1.00 88.75 106 GLN A O 1
ATOM 850 N N . LEU A 1 107 ? -16.122 -3.313 2.487 1.00 87.75 107 LEU A N 1
ATOM 851 C CA . LEU A 1 107 ? -16.552 -3.189 1.089 1.00 87.75 107 LEU A CA 1
ATOM 852 C C . LEU A 1 107 ? -15.432 -2.639 0.194 1.00 87.75 107 LEU A C 1
ATOM 854 O O . LEU A 1 107 ? -15.266 -3.086 -0.942 1.00 87.75 107 LEU A O 1
ATOM 858 N N . LEU A 1 108 ? -14.633 -1.703 0.709 1.00 86.62 108 LEU A N 1
ATOM 859 C CA . LEU A 1 108 ? -13.453 -1.186 0.013 1.00 86.62 108 LEU A CA 1
ATOM 860 C C . LEU A 1 108 ? -12.402 -2.277 -0.174 1.00 86.62 108 LEU A C 1
ATOM 862 O O . LEU A 1 108 ? -11.944 -2.483 -1.296 1.00 86.62 108 LEU A O 1
ATOM 866 N N . GLY A 1 109 ? -12.090 -3.026 0.888 1.00 86.75 109 GLY A N 1
ATOM 867 C CA . GLY A 1 109 ? -11.203 -4.188 0.812 1.00 86.75 109 GLY A CA 1
ATOM 868 C C . GLY A 1 109 ? -11.673 -5.206 -0.225 1.00 86.75 109 GLY A C 1
ATOM 869 O O . GLY A 1 109 ? -10.882 -5.657 -1.048 1.00 86.75 109 GLY A O 1
ATOM 870 N N . LEU A 1 110 ? -12.976 -5.499 -0.257 1.00 88.81 110 LEU A N 1
ATOM 871 C CA . LEU A 1 110 ? -13.574 -6.403 -1.239 1.00 88.81 110 LEU A CA 1
ATOM 872 C C . LEU A 1 110 ? -13.467 -5.860 -2.670 1.00 88.81 110 LEU A C 1
ATOM 874 O O . LEU A 1 110 ? -13.188 -6.625 -3.586 1.00 88.81 110 LEU A O 1
ATOM 878 N N . THR A 1 111 ? -13.644 -4.552 -2.867 1.00 86.81 111 THR A N 1
ATOM 879 C CA . THR A 1 111 ? -13.510 -3.906 -4.185 1.00 86.81 111 THR A CA 1
ATOM 880 C C . THR A 1 111 ? -12.070 -3.996 -4.693 1.00 86.81 111 THR A C 1
ATOM 882 O O . THR A 1 111 ? -11.841 -4.349 -5.847 1.00 86.81 111 THR A O 1
ATOM 885 N N . ILE A 1 112 ? -11.094 -3.735 -3.818 1.00 86.12 112 ILE A N 1
ATOM 886 C CA . ILE A 1 112 ? -9.660 -3.836 -4.129 1.00 86.12 112 ILE A CA 1
ATOM 887 C C . ILE A 1 112 ? -9.268 -5.294 -4.415 1.00 86.12 112 ILE A C 1
ATOM 889 O O . ILE A 1 112 ? -8.515 -5.551 -5.355 1.00 86.12 112 ILE A O 1
ATOM 893 N N . PHE A 1 113 ? -9.801 -6.250 -3.648 1.00 88.31 113 PHE A N 1
ATOM 894 C CA . PHE A 1 113 ? -9.556 -7.681 -3.840 1.00 88.31 113 PHE A CA 1
ATOM 895 C C . PHE A 1 113 ? -10.171 -8.219 -5.133 1.00 88.31 113 PHE A C 1
ATOM 897 O O . PHE A 1 113 ? -9.509 -8.919 -5.895 1.00 88.31 113 PHE A O 1
ATOM 904 N N . ALA A 1 114 ? -11.431 -7.871 -5.402 1.00 86.00 114 ALA A N 1
ATOM 905 C CA . ALA A 1 114 ? -12.116 -8.246 -6.631 1.00 86.00 114 ALA A CA 1
ATOM 906 C C . ALA A 1 114 ? -11.413 -7.639 -7.848 1.00 86.00 114 ALA A C 1
ATOM 908 O O . ALA A 1 114 ? -11.216 -8.337 -8.840 1.00 86.00 114 ALA A O 1
ATOM 909 N N . GLY A 1 115 ? -10.971 -6.381 -7.734 1.00 83.25 115 GLY A N 1
ATOM 910 C CA . GLY A 1 115 ? -10.130 -5.725 -8.725 1.00 83.25 115 GLY A CA 1
ATOM 911 C C . GLY A 1 115 ? -8.888 -6.554 -9.027 1.00 83.25 115 GLY A C 1
ATOM 912 O O . GLY A 1 115 ? -8.713 -6.963 -10.165 1.00 83.25 115 GLY A O 1
ATOM 913 N N . TYR A 1 116 ? -8.100 -6.898 -8.002 1.00 84.44 116 TYR A N 1
ATOM 914 C CA . TYR A 1 116 ? -6.908 -7.744 -8.141 1.00 84.44 116 TYR A CA 1
ATOM 915 C C . TYR A 1 116 ? -7.199 -9.097 -8.817 1.00 84.44 116 TYR A C 1
ATOM 917 O O . TYR A 1 116 ? -6.484 -9.497 -9.735 1.00 84.44 116 TYR A O 1
ATOM 925 N N . GLY A 1 117 ? -8.272 -9.784 -8.409 1.00 83.00 117 GLY A N 1
ATOM 926 C CA . GLY A 1 117 ? -8.676 -11.065 -8.997 1.00 83.00 117 GLY A CA 1
ATOM 927 C C . GLY A 1 117 ? -9.073 -10.956 -10.472 1.00 83.00 117 GLY A C 1
ATOM 928 O O . GLY A 1 117 ? -8.683 -11.802 -11.276 1.00 83.00 117 GLY A O 1
ATOM 929 N N . MET A 1 118 ? -9.793 -9.894 -10.851 1.00 79.94 118 MET A N 1
ATOM 930 C CA . MET A 1 118 ? -10.092 -9.607 -12.257 1.00 79.94 118 MET A CA 1
ATOM 931 C C . MET A 1 118 ? -8.811 -9.328 -13.042 1.00 79.94 118 MET A C 1
ATOM 933 O O . MET A 1 118 ? -8.651 -9.835 -14.150 1.00 79.94 118 MET A O 1
ATOM 937 N N . THR A 1 119 ? -7.871 -8.572 -12.475 1.00 78.81 119 THR A N 1
ATOM 938 C CA . THR A 1 119 ? -6.618 -8.276 -13.167 1.00 78.81 119 THR A CA 1
ATOM 939 C C . THR A 1 119 ? -5.778 -9.517 -13.410 1.00 78.81 119 THR A C 1
ATOM 941 O O . THR A 1 119 ? -5.267 -9.688 -14.509 1.00 78.81 119 THR A O 1
ATOM 944 N N . LEU A 1 120 ? -5.673 -10.409 -12.423 1.00 77.50 120 LEU A N 1
ATOM 945 C CA . LEU A 1 120 ? -4.950 -11.671 -12.580 1.00 77.50 120 LEU A CA 1
ATOM 946 C C . LEU A 1 120 ? -5.529 -12.549 -13.696 1.00 77.50 120 LEU A C 1
ATOM 948 O O . LEU A 1 120 ? -4.775 -13.218 -14.393 1.00 77.50 120 LEU A O 1
ATOM 952 N N . GLN A 1 121 ? -6.854 -12.554 -13.859 1.00 76.38 121 GLN A N 1
ATOM 953 C CA . GLN A 1 121 ? -7.540 -13.358 -14.874 1.00 76.38 121 GLN A CA 1
ATOM 954 C C . GLN A 1 121 ? -7.426 -12.772 -16.286 1.00 76.38 121 GLN A C 1
ATOM 956 O O . GLN A 1 121 ? -7.231 -13.522 -17.238 1.00 76.38 121 GLN A O 1
ATOM 961 N N . PHE A 1 122 ? -7.565 -11.450 -16.431 1.00 71.06 122 PHE A N 1
ATOM 962 C CA . PHE A 1 122 ? -7.723 -10.812 -17.744 1.00 71.06 122 PHE A CA 1
ATOM 963 C C . PHE A 1 122 ? -6.499 -10.010 -18.213 1.00 71.06 122 PHE A C 1
ATOM 965 O O . PHE A 1 122 ? -6.345 -9.799 -19.413 1.00 71.06 122 PHE A O 1
ATOM 972 N N . TYR A 1 123 ? -5.643 -9.548 -17.295 1.00 67.50 123 TYR A N 1
ATOM 973 C CA . TYR A 1 123 ? -4.577 -8.575 -17.562 1.00 67.50 123 TYR A CA 1
ATOM 974 C C . TYR A 1 123 ? -3.337 -8.802 -16.673 1.00 67.50 123 TYR A C 1
ATOM 976 O O . TYR A 1 123 ? -2.874 -7.870 -16.009 1.00 67.50 123 TYR A O 1
ATOM 984 N N . SER A 1 124 ? -2.782 -10.021 -16.653 1.00 62.06 124 SER A N 1
ATOM 985 C CA . SER A 1 124 ? -1.592 -10.371 -15.848 1.00 62.06 124 SER A CA 1
ATOM 986 C C . SER A 1 124 ? -0.415 -9.411 -16.065 1.00 62.06 124 SER A C 1
ATOM 988 O O . SER A 1 124 ? 0.227 -8.994 -15.106 1.00 62.06 124 SER A O 1
ATOM 990 N N . GLU A 1 125 ? -0.204 -8.987 -17.311 1.00 61.91 125 GLU A N 1
ATOM 991 C CA . GLU A 1 125 ? 0.876 -8.079 -17.728 1.00 61.91 125 GLU A CA 1
ATOM 992 C C . GLU A 1 125 ? 0.655 -6.618 -17.276 1.00 61.91 125 GLU A C 1
ATOM 994 O O . GLU A 1 125 ? 1.591 -5.834 -17.146 1.00 61.91 125 GLU A O 1
ATOM 999 N N . ALA A 1 126 ? -0.591 -6.216 -17.012 1.00 63.53 126 ALA A N 1
ATOM 1000 C CA . ALA A 1 126 ? -0.947 -4.847 -16.622 1.00 63.53 126 ALA A CA 1
ATOM 1001 C C . ALA A 1 126 ? -1.425 -4.760 -15.168 1.00 63.53 126 ALA A C 1
ATOM 1003 O O . ALA A 1 126 ? -2.160 -3.831 -14.805 1.00 63.53 126 ALA A O 1
ATOM 1004 N N . LEU A 1 127 ? -1.024 -5.736 -14.343 1.00 68.06 127 LEU A N 1
ATOM 1005 C CA . LEU A 1 127 ? -1.571 -5.947 -13.008 1.00 68.06 127 LEU A CA 1
ATOM 1006 C C . LEU A 1 127 ? -1.537 -4.674 -12.168 1.00 68.06 127 LEU A C 1
ATOM 1008 O O . LEU A 1 127 ? -2.562 -4.263 -11.624 1.00 68.06 127 LEU A O 1
ATOM 1012 N N . VAL A 1 128 ? -0.372 -4.028 -12.106 1.00 70.62 128 VAL A N 1
ATOM 1013 C CA . VAL A 1 128 ? -0.149 -2.834 -11.284 1.00 70.62 128 VAL A CA 1
ATOM 1014 C C . VAL A 1 128 ? -1.077 -1.696 -11.719 1.00 70.62 128 VAL A C 1
ATOM 1016 O O . VAL A 1 128 ? -1.785 -1.126 -10.892 1.00 70.62 128 VAL A O 1
ATOM 1019 N N . SER A 1 129 ? -1.150 -1.392 -13.017 1.00 71.81 129 SER A N 1
ATOM 1020 C CA . SER A 1 129 ? -1.940 -0.263 -13.525 1.00 71.81 129 SER A CA 1
ATOM 1021 C C . SER A 1 129 ? -3.446 -0.447 -13.336 1.00 71.81 129 SER A C 1
ATOM 1023 O O . SER A 1 129 ? -4.130 0.473 -12.884 1.00 71.81 129 SER A O 1
ATOM 1025 N N . VAL A 1 130 ? -3.981 -1.625 -13.661 1.00 76.56 130 VAL A N 1
ATOM 1026 C CA . VAL A 1 130 ? -5.425 -1.883 -13.552 1.00 76.56 130 VAL A CA 1
ATOM 1027 C C . VAL A 1 130 ? -5.838 -2.024 -12.089 1.00 76.56 130 VAL A C 1
ATOM 1029 O O . VAL A 1 130 ? -6.889 -1.524 -11.690 1.00 76.56 130 VAL A O 1
ATOM 1032 N N . TRP A 1 131 ? -4.998 -2.621 -11.246 1.00 81.12 131 TRP A N 1
ATOM 1033 C CA . TRP A 1 131 ? -5.285 -2.674 -9.819 1.00 81.12 131 TRP A CA 1
ATOM 1034 C C . TRP A 1 131 ? -5.284 -1.277 -9.178 1.00 81.12 131 TRP A C 1
ATOM 1036 O O . TRP A 1 131 ? -6.185 -0.962 -8.396 1.00 81.12 131 TRP A O 1
ATOM 1046 N N . CYS A 1 132 ? -4.379 -0.383 -9.595 1.00 82.56 132 CYS A N 1
ATOM 1047 C CA . CYS A 1 132 ? -4.428 1.028 -9.208 1.00 82.56 132 CYS A CA 1
ATOM 1048 C C . CYS A 1 132 ? -5.717 1.735 -9.667 1.00 82.56 132 CYS A C 1
ATOM 1050 O O . CYS A 1 132 ? -6.226 2.588 -8.941 1.00 82.56 132 CYS A O 1
ATOM 1052 N N . PHE A 1 133 ? -6.290 1.378 -10.822 1.00 81.06 133 PHE A N 1
ATOM 1053 C CA . PHE A 1 133 ? -7.586 1.913 -11.257 1.00 81.06 133 PHE A CA 1
ATOM 1054 C C . PHE A 1 133 ? -8.720 1.520 -10.294 1.00 81.06 133 PHE A C 1
ATOM 1056 O O . PHE A 1 133 ? -9.508 2.373 -9.879 1.00 81.06 133 PHE A O 1
ATOM 1063 N N . PHE A 1 134 ? -8.761 0.262 -9.848 1.00 83.31 134 PHE A N 1
ATOM 1064 C CA . PHE A 1 134 ? -9.712 -0.165 -8.814 1.00 83.31 134 PHE A CA 1
ATOM 1065 C C . PHE A 1 134 ? -9.456 0.515 -7.463 1.00 83.31 134 PHE A C 1
ATOM 1067 O O . PHE A 1 134 ? -10.408 0.897 -6.779 1.00 83.31 134 PHE A O 1
ATOM 1074 N N . ALA A 1 135 ? -8.192 0.739 -7.093 1.00 83.50 135 ALA A N 1
ATOM 1075 C CA . ALA A 1 135 ? -7.846 1.511 -5.901 1.00 83.50 135 ALA A CA 1
ATOM 1076 C C . ALA A 1 135 ? -8.330 2.972 -5.993 1.00 83.50 135 ALA A C 1
ATOM 1078 O O . ALA A 1 135 ? -8.820 3.525 -5.007 1.00 83.50 135 ALA A O 1
ATOM 1079 N N . ALA A 1 136 ? -8.274 3.591 -7.177 1.00 85.19 136 ALA A N 1
ATOM 1080 C CA . ALA A 1 136 ? -8.824 4.926 -7.406 1.00 85.19 136 ALA A CA 1
ATOM 1081 C C . ALA A 1 136 ? -10.353 4.954 -7.234 1.00 85.19 136 ALA A C 1
ATOM 1083 O O . ALA A 1 136 ? -10.880 5.861 -6.586 1.00 85.19 136 ALA A O 1
ATOM 1084 N N . ILE A 1 137 ? -11.063 3.932 -7.731 1.00 85.12 137 ILE A N 1
ATOM 1085 C CA . ILE A 1 137 ? -12.507 3.769 -7.494 1.00 85.12 137 ILE A CA 1
ATOM 1086 C C . ILE A 1 137 ? -12.793 3.638 -5.994 1.00 85.12 137 ILE A C 1
ATOM 1088 O O . ILE A 1 137 ? -13.667 4.331 -5.472 1.00 85.12 137 ILE A O 1
ATOM 1092 N N . ALA A 1 138 ? -12.038 2.800 -5.278 1.00 84.12 138 ALA A N 1
ATOM 1093 C CA . ALA A 1 138 ? -12.174 2.652 -3.830 1.00 84.12 138 ALA A CA 1
ATOM 1094 C C . ALA A 1 138 ? -11.955 3.993 -3.099 1.00 84.12 138 ALA A C 1
ATOM 1096 O O . ALA A 1 138 ? -12.746 4.368 -2.233 1.00 84.12 138 ALA A O 1
ATOM 1097 N N . SER A 1 139 ? -10.950 4.774 -3.500 1.00 84.56 139 SER A N 1
ATOM 1098 C CA . SER A 1 139 ? -10.705 6.116 -2.957 1.00 84.56 139 SER A CA 1
ATOM 1099 C C . SER A 1 139 ? -11.881 7.074 -3.199 1.00 84.56 139 SER A C 1
ATOM 1101 O O . SER A 1 139 ? -12.318 7.774 -2.282 1.00 84.56 139 SER A O 1
ATOM 1103 N N . ALA A 1 140 ? -12.481 7.051 -4.394 1.00 86.56 140 ALA A N 1
ATOM 1104 C CA . ALA A 1 140 ? -13.675 7.842 -4.693 1.00 86.56 140 ALA A CA 1
ATOM 1105 C C . ALA A 1 140 ? -14.877 7.438 -3.816 1.00 86.56 140 ALA A C 1
ATOM 1107 O O . ALA A 1 140 ? -15.614 8.304 -3.339 1.00 86.56 140 ALA A O 1
ATOM 1108 N N . LEU A 1 141 ? -15.057 6.141 -3.543 1.00 84.56 141 LEU A N 1
ATOM 1109 C CA . LEU A 1 141 ? -16.101 5.653 -2.635 1.00 84.56 141 LEU A CA 1
ATOM 1110 C C . LEU A 1 141 ? -15.896 6.160 -1.198 1.00 84.56 141 LEU A C 1
ATOM 1112 O O . LEU A 1 141 ? -16.862 6.603 -0.571 1.00 84.56 141 LEU A O 1
ATOM 1116 N N . ILE A 1 142 ? -14.653 6.159 -0.697 1.00 84.69 142 ILE A N 1
ATOM 1117 C CA . ILE A 1 142 ? -14.310 6.755 0.608 1.00 84.69 142 ILE A CA 1
ATOM 1118 C C . ILE A 1 142 ? -14.666 8.240 0.617 1.00 84.69 142 ILE A C 1
ATOM 1120 O O . ILE A 1 142 ? -15.347 8.708 1.531 1.00 84.69 142 ILE A O 1
ATOM 1124 N N . TYR A 1 143 ? -14.234 8.979 -0.407 1.00 86.38 143 TYR A N 1
ATOM 1125 C CA . TYR A 1 143 ? -14.484 10.412 -0.513 1.00 86.38 143 TYR A CA 1
ATOM 1126 C C . TYR A 1 143 ? -15.984 10.727 -0.478 1.00 86.38 143 TYR A C 1
ATOM 1128 O O . TYR A 1 143 ? -16.422 11.557 0.316 1.00 86.38 143 TYR A O 1
ATOM 1136 N N . LEU A 1 144 ? -16.791 10.016 -1.271 1.00 86.62 144 LEU A N 1
ATOM 1137 C CA . LEU A 1 144 ? -18.246 10.185 -1.286 1.00 86.62 144 LEU A CA 1
ATOM 1138 C C . LEU A 1 144 ? -18.879 9.860 0.071 1.00 86.62 144 LEU A C 1
ATOM 1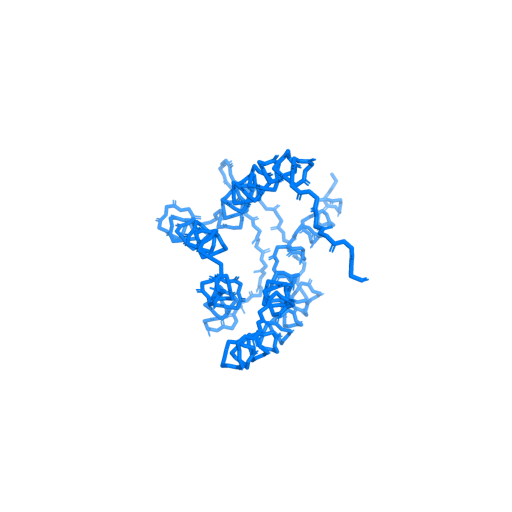140 O O . LEU A 1 144 ? -19.835 10.520 0.476 1.00 86.62 144 LEU A O 1
ATOM 1144 N N . HIS A 1 145 ? -18.358 8.865 0.788 1.00 83.31 145 HIS A N 1
ATOM 1145 C CA . HIS A 1 145 ? -18.839 8.530 2.123 1.00 83.31 145 HIS A CA 1
ATOM 1146 C C . HIS A 1 145 ? -18.562 9.659 3.126 1.00 83.31 145 HIS A C 1
ATOM 1148 O O . HIS A 1 145 ? -19.480 10.116 3.807 1.00 83.31 145 HIS A O 1
ATOM 1154 N N . VAL A 1 146 ? -17.328 10.168 3.165 1.00 84.19 146 VAL A N 1
ATOM 1155 C CA . VAL A 1 146 ? -16.941 11.285 4.043 1.00 84.19 146 VAL A CA 1
ATOM 1156 C C . VAL A 1 146 ? -17.714 12.559 3.688 1.00 84.19 146 VAL A C 1
ATOM 1158 O O . VAL A 1 146 ? -18.234 13.234 4.577 1.00 84.19 146 VAL A O 1
ATOM 1161 N N . ALA A 1 147 ? -17.875 12.850 2.395 1.00 86.38 147 ALA A N 1
ATOM 1162 C CA . ALA A 1 147 ? -18.640 13.996 1.914 1.00 86.38 147 ALA A CA 1
ATOM 1163 C C . ALA A 1 147 ? -20.125 13.924 2.306 1.00 86.38 147 ALA A C 1
ATOM 1165 O O . ALA A 1 147 ? -20.735 14.958 2.555 1.00 86.38 147 ALA A O 1
ATOM 1166 N N . ARG A 1 148 ? -20.714 12.724 2.416 1.00 83.25 148 ARG A N 1
ATOM 1167 C CA . ARG A 1 148 ? -22.092 12.540 2.915 1.00 83.25 148 ARG A CA 1
ATOM 1168 C C . ARG A 1 148 ? -22.212 12.707 4.431 1.00 83.25 148 ARG A C 1
ATOM 1170 O O . ARG A 1 148 ? -23.268 13.113 4.910 1.00 83.25 148 ARG A O 1
ATOM 1177 N N . LEU A 1 149 ? -21.151 12.411 5.181 1.00 78.62 149 LEU A N 1
ATOM 1178 C CA . LEU A 1 149 ? -21.121 12.561 6.638 1.00 78.62 149 LEU A CA 1
ATOM 1179 C C . LEU A 1 149 ? -20.893 14.014 7.080 1.00 78.62 149 LEU A C 1
ATOM 1181 O O . LEU A 1 149 ? -21.392 14.411 8.133 1.00 78.62 149 LEU A O 1
ATOM 1185 N N . ALA A 1 150 ? -20.182 14.825 6.289 1.00 76.81 150 ALA A N 1
ATOM 1186 C CA . ALA A 1 150 ? -19.907 16.225 6.624 1.00 76.81 150 ALA A CA 1
ATOM 1187 C C . ALA A 1 150 ? -21.184 17.081 6.847 1.00 76.81 150 ALA A C 1
ATOM 1189 O O . ALA A 1 150 ? -21.261 17.748 7.881 1.00 76.81 150 ALA A O 1
ATOM 1190 N N . PRO A 1 151 ? -22.229 17.014 5.992 1.00 72.50 151 PRO A N 1
ATOM 1191 C CA . PRO A 1 151 ? -23.504 17.693 6.231 1.00 72.50 151 PRO A CA 1
ATOM 1192 C C . PRO A 1 151 ? -24.237 17.191 7.481 1.00 72.50 151 PRO A C 1
ATOM 1194 O O . PRO A 1 151 ? -24.800 17.988 8.226 1.00 72.50 151 PRO A O 1
ATOM 1197 N N . GLN A 1 152 ? -24.211 15.879 7.746 1.00 65.56 152 GLN A N 1
ATOM 1198 C CA . GLN A 1 152 ? -24.886 15.289 8.911 1.00 65.56 152 GLN A CA 1
ATOM 1199 C C . GLN A 1 152 ? -24.231 15.722 10.228 1.00 65.56 152 GLN A C 1
ATOM 1201 O O . GLN A 1 152 ? -24.920 15.988 11.211 1.00 65.56 152 GLN A O 1
ATOM 1206 N N . ARG A 1 153 ? -22.900 15.854 10.240 1.00 61.53 153 ARG A N 1
ATOM 1207 C CA . ARG A 1 153 ? -22.137 16.328 11.401 1.00 61.53 153 ARG A CA 1
ATOM 1208 C C . ARG A 1 153 ? -22.353 17.819 11.681 1.00 61.53 153 ARG A C 1
ATOM 1210 O O . ARG A 1 153 ? -22.290 18.224 12.835 1.00 61.53 153 ARG A O 1
ATOM 1217 N N . ALA A 1 154 ? -22.643 18.616 10.649 1.00 70.44 154 ALA A N 1
ATOM 1218 C CA . ALA A 1 154 ? -23.043 20.015 10.807 1.00 70.44 154 ALA A CA 1
ATOM 1219 C C . ALA A 1 154 ? -24.460 20.162 11.397 1.00 70.44 154 ALA A C 1
ATOM 1221 O O . ALA A 1 154 ? -24.742 21.152 12.065 1.00 70.44 154 ALA A O 1
ATOM 1222 N N . GLN A 1 155 ? -25.340 19.178 11.177 1.00 66.50 155 GLN A N 1
ATOM 1223 C CA . GLN A 1 155 ? -26.712 19.173 11.700 1.00 66.50 155 GLN A CA 1
ATOM 1224 C C . GLN A 1 155 ? -26.826 18.580 13.115 1.00 66.50 155 GLN A C 1
ATOM 1226 O O . GLN A 1 155 ? -27.706 18.987 13.864 1.00 66.50 155 GLN A O 1
ATOM 1231 N N . ASN A 1 156 ? -25.930 17.664 13.504 1.00 62.69 156 ASN A N 1
ATOM 1232 C CA . ASN A 1 156 ? -25.857 17.081 14.850 1.00 62.69 156 ASN A CA 1
ATOM 1233 C C . ASN A 1 156 ? -24.473 17.331 15.480 1.00 62.69 156 ASN A C 1
ATOM 1235 O O . ASN A 1 156 ? -23.601 16.456 15.417 1.00 62.69 156 ASN A O 1
ATOM 1239 N N . PRO A 1 157 ? -24.238 18.514 16.079 1.00 65.38 157 PRO A N 1
ATOM 1240 C CA . PRO A 1 157 ? -22.992 18.790 16.782 1.00 65.38 157 PRO A CA 1
ATOM 1241 C C . PRO A 1 157 ? -22.832 17.853 17.990 1.00 65.38 157 PRO A C 1
ATOM 1243 O O . PRO A 1 157 ? -23.766 17.638 18.761 1.00 65.38 157 PRO A O 1
ATOM 1246 N N . VAL A 1 158 ? -21.635 17.283 18.154 1.00 67.94 158 VAL A N 1
ATOM 1247 C CA . VAL A 1 158 ? -21.296 16.442 19.313 1.00 67.94 158 VAL A CA 1
ATOM 1248 C C . VAL A 1 158 ? -21.362 17.317 20.573 1.00 67.94 158 VAL A C 1
ATOM 1250 O O . VAL A 1 158 ? -20.709 18.364 20.582 1.00 67.94 158 VAL A O 1
ATOM 1253 N N . PRO A 1 159 ? -22.114 16.933 21.625 1.00 61.34 159 PRO A N 1
ATOM 1254 C CA . PRO A 1 159 ? -22.138 17.694 22.867 1.00 61.34 159 PRO A CA 1
ATOM 1255 C C . PRO A 1 159 ? -20.718 17.766 23.436 1.00 61.34 159 PRO A C 1
ATOM 1257 O O . PRO A 1 159 ? -20.070 16.735 23.635 1.00 61.34 159 PRO A O 1
ATOM 1260 N N . GLN A 1 160 ? -20.219 18.988 23.639 1.00 56.22 160 GLN A N 1
ATOM 1261 C CA . GLN A 1 160 ? -18.919 19.199 24.268 1.00 56.22 160 GLN A CA 1
ATOM 1262 C C . GLN A 1 160 ? -18.998 18.728 25.720 1.00 56.22 160 GLN A C 1
ATOM 1264 O O . GLN A 1 160 ? -19.931 19.087 26.439 1.00 56.22 160 GLN A O 1
ATOM 1269 N N . LYS A 1 161 ? -18.060 17.860 26.096 1.00 46.97 161 LYS A N 1
ATOM 1270 C CA . LYS A 1 161 ? -17.947 17.278 27.431 1.00 46.97 161 LYS A CA 1
ATOM 1271 C C . LYS A 1 161 ? -16.987 18.096 28.278 1.00 46.97 161 LYS A C 1
ATOM 1273 O O . LYS A 1 161 ? -15.971 18.543 27.701 1.00 46.97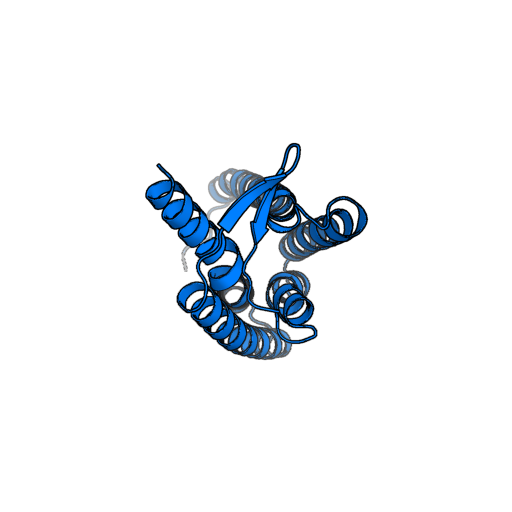 161 LYS A O 1
#

Sequence (161 aa):
DPALQRQLAGLFVFFAEVFWPTAAPLAILLTETERYRVWALQTLTLMGLVTSIYLLTSILQSPYEATILGHSIHYHNGYDYFPNGQIVYVLCTVLPFLLSSGRMVQLLGLTIFAGYGMTLQFYSEALVSVWCFFAAIASALIYLHVARLAPQRAQNPVPQK

Secondary structure (DSSP, 8-state):
-HHHHHHHHHHHHIIIIIIHHHHHHHHHHTT---HHHHHHHHHHHHHHHHHHHHHHHHHHHSPPEEEEETTEEEEE-SSPPPTTHHHHHHHHHHHHHHHSS-HHHHHHHHHHHHHHHHHHHH-GGGHHHHHHHHHHHHHHHHHHHHHHHHHHHHHSPPPP-

Foldseek 3Di:
DQVVQLVVLLVLVLCLFQVQLQPQLVVLLVVDDDPVLVVVSVVSNVLSNVLNVVVVVQCVVFGWDFDDDPPATFTDTPDDQDVCSVVSRLCSRQVSQCSHPDPLSNVLSVQLVVQQVVCVVPPVRRNSVSSVVSNVVSVVSVVVVVVVVVVVCVVDPDPDD